Protein AF-A0A7W0XKN7-F1 (afdb_monomer_lite)

Structure (mmCIF, N/CA/C/O backbone):
data_AF-A0A7W0XKN7-F1
#
_entry.id   AF-A0A7W0XKN7-F1
#
loop_
_atom_site.group_PDB
_atom_site.id
_atom_site.type_symbol
_atom_site.label_atom_id
_atom_site.label_alt_id
_atom_site.label_comp_id
_atom_site.label_asym_id
_atom_site.label_entity_id
_atom_site.label_seq_id
_atom_site.pdbx_PDB_ins_code
_atom_site.Cartn_x
_atom_site.Cartn_y
_atom_site.Cartn_z
_atom_site.occupancy
_atom_site.B_iso_or_equiv
_atom_site.auth_seq_id
_atom_site.auth_comp_id
_atom_site.auth_asym_id
_atom_site.auth_atom_id
_atom_site.pdbx_PDB_model_num
ATOM 1 N N . MET A 1 1 ? -2.231 -1.199 -6.102 1.00 97.00 1 MET A N 1
ATOM 2 C CA . MET A 1 1 ? -1.462 -0.603 -7.218 1.00 97.00 1 MET A CA 1
ATOM 3 C C . MET A 1 1 ? -1.141 -1.699 -8.206 1.00 97.00 1 MET A C 1
ATOM 5 O O . MET A 1 1 ? -0.813 -2.799 -7.766 1.00 97.00 1 MET A O 1
ATOM 9 N N . LEU A 1 2 ? -1.255 -1.394 -9.492 1.00 98.31 2 LEU A N 1
ATOM 10 C CA . LEU A 1 2 ? -1.158 -2.344 -10.596 1.00 98.31 2 LEU A CA 1
ATOM 11 C C . LEU A 1 2 ? -0.063 -1.906 -11.567 1.00 98.31 2 LEU A C 1
ATOM 13 O O . LEU A 1 2 ? 0.148 -0.700 -11.733 1.00 98.31 2 LEU A O 1
ATOM 17 N N . ASP A 1 3 ? 0.614 -2.857 -12.203 1.00 98.12 3 ASP A N 1
ATOM 18 C CA . ASP A 1 3 ? 1.466 -2.563 -13.358 1.00 98.12 3 ASP A CA 1
ATOM 19 C C . ASP A 1 3 ? 0.641 -2.388 -14.646 1.00 98.12 3 ASP A C 1
ATOM 21 O O . ASP A 1 3 ? -0.591 -2.370 -14.625 1.00 98.12 3 ASP A O 1
ATOM 25 N N . ARG A 1 4 ? 1.336 -2.199 -15.772 1.00 98.00 4 ARG A N 1
ATOM 26 C CA . ARG A 1 4 ? 0.723 -1.992 -17.095 1.00 98.00 4 ARG A CA 1
ATOM 27 C C . ARG A 1 4 ? -0.041 -3.206 -17.624 1.00 98.00 4 ARG A C 1
ATOM 29 O O . ARG A 1 4 ? -0.916 -3.024 -18.459 1.00 98.00 4 ARG A O 1
ATOM 36 N N . ASP A 1 5 ? 0.285 -4.397 -17.131 1.00 97.19 5 ASP A N 1
ATOM 37 C CA . ASP A 1 5 ? -0.330 -5.659 -17.539 1.00 97.19 5 ASP A CA 1
ATOM 38 C C . ASP A 1 5 ? -1.481 -6.040 -16.586 1.00 97.19 5 ASP A C 1
ATOM 40 O O . ASP A 1 5 ? -2.124 -7.076 -16.745 1.00 97.19 5 ASP A O 1
ATOM 44 N N . GLY A 1 6 ? -1.763 -5.192 -15.589 1.00 96.44 6 GLY A N 1
ATOM 45 C CA . GLY A 1 6 ? -2.812 -5.397 -14.595 1.00 96.44 6 GLY A CA 1
ATOM 46 C C . GLY A 1 6 ? -2.393 -6.279 -13.416 1.00 96.44 6 GLY A C 1
ATOM 47 O O . GLY A 1 6 ? -3.245 -6.635 -12.601 1.00 96.44 6 GLY A O 1
ATOM 48 N N . ALA A 1 7 ? -1.111 -6.629 -13.268 1.00 97.25 7 ALA A N 1
ATOM 49 C CA . ALA A 1 7 ? -0.654 -7.427 -12.135 1.00 97.25 7 ALA A CA 1
ATOM 50 C C . ALA A 1 7 ? -0.522 -6.579 -10.861 1.00 97.25 7 ALA A C 1
ATOM 52 O O . ALA A 1 7 ? -0.120 -5.411 -10.878 1.00 97.25 7 ALA A O 1
ATOM 53 N N . VAL A 1 8 ? -0.848 -7.178 -9.711 1.00 98.06 8 VAL A N 1
ATOM 54 C CA . VAL A 1 8 ? -0.861 -6.475 -8.421 1.00 98.06 8 VAL A CA 1
ATOM 55 C C . VAL A 1 8 ? 0.558 -6.297 -7.888 1.00 98.06 8 VAL A C 1
ATOM 57 O O . VAL A 1 8 ? 1.200 -7.234 -7.420 1.00 98.06 8 VAL A O 1
ATOM 60 N N . LEU A 1 9 ? 1.026 -5.050 -7.896 1.00 98.00 9 LEU A N 1
ATOM 61 C CA . LEU A 1 9 ? 2.352 -4.683 -7.406 1.00 98.00 9 LEU A CA 1
ATOM 62 C C . LEU A 1 9 ? 2.394 -4.451 -5.900 1.00 98.00 9 LEU A C 1
ATOM 64 O O . LEU A 1 9 ? 3.395 -4.782 -5.273 1.00 98.00 9 LEU A O 1
ATOM 68 N N . TYR A 1 10 ? 1.348 -3.842 -5.340 1.00 98.12 10 TYR A N 1
ATOM 69 C CA . TYR A 1 10 ? 1.306 -3.409 -3.942 1.00 98.12 10 TYR A CA 1
ATOM 70 C C . TYR A 1 10 ? -0.127 -3.328 -3.421 1.00 98.12 10 TYR A C 1
ATOM 72 O O . TYR A 1 10 ? -1.024 -2.816 -4.109 1.00 98.12 10 TYR A O 1
ATOM 80 N N . VAL A 1 11 ? -0.307 -3.756 -2.173 1.00 98.12 11 VAL A N 1
ATOM 81 C CA . VAL A 1 11 ? -1.544 -3.633 -1.396 1.00 98.12 11 VAL A CA 1
ATOM 82 C C . VAL A 1 11 ? -1.224 -2.873 -0.111 1.00 98.12 11 VAL A C 1
ATOM 84 O O . VAL A 1 11 ? -0.219 -3.145 0.540 1.00 98.12 11 VAL A O 1
ATOM 87 N N . GLY A 1 12 ? -2.072 -1.910 0.250 1.00 97.00 12 GLY A N 1
ATOM 88 C CA . GLY A 1 12 ? -1.894 -1.126 1.465 1.00 97.00 12 GLY A CA 1
ATOM 89 C C . GLY A 1 12 ? -3.207 -0.543 1.980 1.00 97.00 12 GLY A C 1
ATOM 90 O O . GLY A 1 12 ? -4.078 -0.188 1.185 1.00 97.00 12 GLY A O 1
ATOM 91 N N . LYS A 1 13 ? -3.331 -0.375 3.296 1.00 96.94 13 LYS A N 1
ATOM 92 C CA . LYS A 1 13 ? -4.443 0.333 3.941 1.00 96.94 13 LYS A CA 1
ATOM 93 C C . LYS A 1 13 ? -4.118 1.797 4.212 1.00 96.94 13 LYS A C 1
ATOM 95 O O . LYS A 1 13 ? -2.964 2.194 4.403 1.00 96.94 13 LYS A O 1
ATOM 100 N N . ALA A 1 14 ? -5.162 2.614 4.318 1.00 97.06 14 ALA A N 1
ATOM 101 C CA . ALA A 1 14 ? -5.034 4.006 4.720 1.00 97.06 14 ALA A CA 1
ATOM 102 C C . ALA A 1 14 ? -6.261 4.495 5.490 1.00 97.06 14 ALA A C 1
ATOM 104 O O . ALA A 1 14 ? -7.389 4.253 5.078 1.00 97.06 14 ALA A O 1
ATOM 105 N N . ARG A 1 15 ? -6.026 5.285 6.547 1.00 95.81 15 ARG A N 1
ATOM 106 C CA . ARG A 1 15 ? -7.086 6.039 7.247 1.00 95.81 15 ARG A CA 1
ATOM 107 C C . ARG A 1 15 ? -7.691 7.135 6.362 1.00 95.81 15 ARG A C 1
ATOM 109 O O . ARG A 1 15 ? -8.853 7.487 6.487 1.00 95.81 15 ARG A O 1
ATOM 116 N N . SER A 1 16 ? -6.880 7.698 5.463 1.00 96.00 16 SER A N 1
ATOM 117 C CA . SER A 1 16 ? -7.297 8.690 4.472 1.00 96.00 16 SER A CA 1
ATOM 118 C C . SER A 1 16 ? -6.610 8.400 3.144 1.00 96.00 16 SER A C 1
ATOM 120 O O . SER A 1 16 ? -5.391 8.558 3.023 1.00 96.00 16 SER A O 1
ATOM 122 N N . LEU A 1 17 ? -7.399 8.008 2.140 1.00 94.44 17 LEU A N 1
ATOM 123 C CA . LEU A 1 17 ? -6.902 7.734 0.789 1.00 94.44 17 LEU A CA 1
ATOM 124 C C . LEU A 1 17 ? -6.206 8.960 0.192 1.00 94.44 17 LEU A C 1
ATOM 126 O O . LEU A 1 17 ? -5.093 8.841 -0.309 1.00 94.44 17 LEU A O 1
ATOM 130 N N . LYS A 1 18 ? -6.793 10.156 0.350 1.00 94.94 18 LYS A N 1
ATOM 131 C CA . LYS A 1 18 ? -6.215 11.414 -0.148 1.00 94.94 18 LYS A CA 1
ATOM 132 C C . LYS A 1 18 ? -4.809 11.660 0.406 1.00 94.94 18 LYS A C 1
ATOM 134 O O . LYS A 1 18 ? -3.891 11.941 -0.358 1.00 94.94 18 LYS A O 1
ATOM 139 N N . LYS A 1 19 ? -4.617 11.519 1.725 1.00 95.50 19 LYS A N 1
ATOM 140 C CA . LYS A 1 19 ? -3.295 11.706 2.351 1.00 95.50 19 LYS A CA 1
ATOM 141 C C . LYS A 1 19 ? -2.299 10.631 1.909 1.00 95.50 19 LYS A C 1
ATOM 143 O O . LYS A 1 19 ? -1.139 10.954 1.667 1.00 95.50 19 LYS A O 1
ATOM 148 N N . ARG A 1 20 ? -2.744 9.374 1.782 1.00 94.88 20 ARG A N 1
ATOM 149 C CA . ARG A 1 20 ? -1.896 8.254 1.348 1.00 94.88 20 ARG A CA 1
ATOM 150 C C . ARG A 1 20 ? -1.425 8.446 -0.088 1.00 94.88 20 ARG A C 1
ATOM 152 O O . ARG A 1 20 ? -0.223 8.475 -0.314 1.00 94.88 20 ARG A O 1
ATOM 159 N N . VAL A 1 21 ? -2.341 8.654 -1.029 1.00 94.00 21 VAL A N 1
ATOM 160 C CA . VAL A 1 21 ? -2.002 8.875 -2.443 1.00 94.00 21 VAL A CA 1
ATOM 161 C C . VAL A 1 21 ? -1.147 10.131 -2.600 1.00 94.00 21 VAL A C 1
ATOM 163 O O . VAL A 1 21 ? -0.104 10.085 -3.244 1.00 94.00 21 VAL A O 1
ATOM 166 N N . GLY A 1 22 ? -1.507 11.221 -1.913 1.00 94.75 22 GLY A N 1
ATOM 167 C CA . GLY A 1 22 ? -0.720 12.454 -1.914 1.00 94.75 22 GLY A CA 1
ATOM 168 C C . GLY A 1 22 ? 0.707 12.285 -1.381 1.00 94.75 22 GLY A C 1
ATOM 169 O O . GLY A 1 22 ? 1.599 13.023 -1.789 1.00 94.75 22 GLY A O 1
ATOM 170 N N . SER A 1 23 ? 0.965 11.308 -0.502 1.00 92.75 23 SER A N 1
ATOM 171 C CA . SER A 1 23 ? 2.332 11.012 -0.058 1.00 92.75 23 SER A CA 1
ATOM 172 C C . SER A 1 23 ? 3.217 10.479 -1.184 1.00 92.75 23 SER A C 1
ATOM 174 O O . SER A 1 23 ? 4.381 10.863 -1.239 1.00 92.75 23 SER A O 1
ATOM 176 N N . TYR A 1 24 ? 2.669 9.695 -2.117 1.00 92.81 24 TYR A N 1
ATOM 177 C CA . TYR A 1 24 ? 3.424 9.139 -3.245 1.00 92.81 24 TYR A CA 1
ATOM 178 C C . TYR A 1 24 ? 3.788 10.186 -4.302 1.00 92.81 24 TYR A C 1
ATOM 180 O O . TYR A 1 24 ? 4.772 10.014 -5.012 1.00 92.81 24 TYR A O 1
ATOM 188 N N . ALA A 1 25 ? 3.043 11.291 -4.378 1.00 88.31 25 ALA A N 1
ATOM 189 C CA . ALA A 1 25 ? 3.342 12.396 -5.290 1.00 88.31 25 ALA A CA 1
ATOM 190 C C . ALA A 1 25 ? 4.570 13.225 -4.863 1.00 88.31 25 ALA A C 1
ATOM 192 O O . ALA A 1 25 ? 5.082 14.022 -5.645 1.00 88.31 25 ALA A O 1
ATOM 193 N N . ARG A 1 26 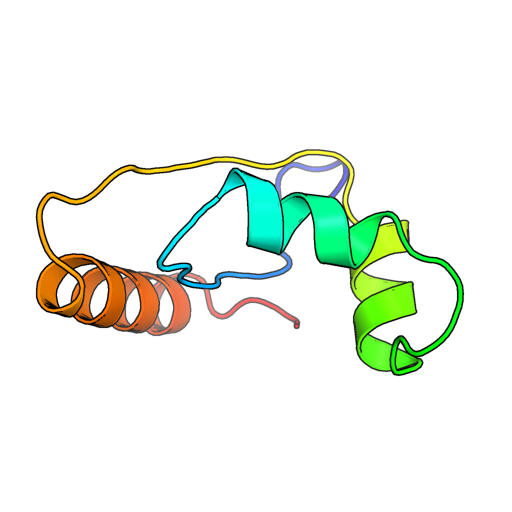? 5.056 13.063 -3.624 1.00 87.75 26 ARG A N 1
ATOM 194 C CA . ARG A 1 26 ? 6.258 13.761 -3.153 1.00 87.75 26 ARG A CA 1
ATOM 195 C C . ARG A 1 26 ? 7.508 13.013 -3.606 1.0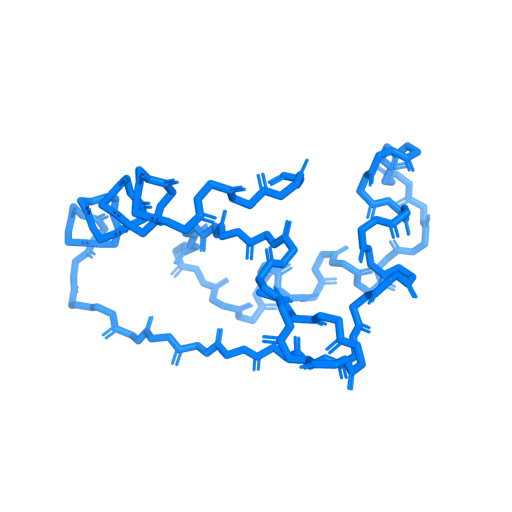0 87.75 26 ARG A C 1
ATOM 197 O O . ARG A 1 26 ? 7.702 11.861 -3.229 1.00 87.75 26 ARG A O 1
ATOM 204 N N . ALA A 1 27 ? 8.368 13.692 -4.365 1.00 71.44 27 ALA A N 1
ATOM 205 C CA . ALA A 1 27 ? 9.626 13.128 -4.857 1.00 71.44 27 ALA A CA 1
ATOM 206 C C . ALA A 1 27 ? 10.684 12.955 -3.748 1.00 71.44 27 ALA A C 1
ATOM 208 O O . ALA A 1 27 ? 11.438 11.984 -3.756 1.00 71.44 27 ALA A O 1
ATOM 209 N N . ALA A 1 28 ? 10.726 13.872 -2.777 1.00 79.75 28 ALA A N 1
ATOM 210 C CA . ALA A 1 28 ? 11.668 13.824 -1.660 1.00 79.75 28 ALA A CA 1
ATOM 211 C C . ALA A 1 28 ? 11.150 12.942 -0.508 1.00 79.75 28 ALA A C 1
ATOM 213 O O . ALA A 1 28 ? 9.963 12.962 -0.180 1.00 79.75 28 ALA A O 1
ATOM 214 N N . GLY A 1 29 ? 12.057 12.192 0.127 1.00 81.06 29 GLY A N 1
ATOM 215 C CA . GLY A 1 29 ? 11.773 11.407 1.336 1.00 81.06 29 GLY A CA 1
ATOM 216 C C . GLY A 1 29 ? 11.212 10.000 1.106 1.00 81.06 29 GLY A C 1
ATOM 217 O O . GLY A 1 29 ? 10.930 9.298 2.075 1.00 81.06 29 GLY A O 1
ATOM 218 N N . GLN A 1 30 ? 11.069 9.554 -0.146 1.00 87.88 30 GLN A N 1
ATOM 219 C CA . GLN A 1 30 ? 10.682 8.173 -0.448 1.00 87.88 30 GLN A CA 1
ATOM 220 C C . GLN A 1 30 ? 11.896 7.248 -0.430 1.00 87.88 30 GLN A C 1
ATOM 222 O O . GLN A 1 30 ? 12.944 7.566 -0.991 1.00 87.88 30 GLN A O 1
ATOM 227 N N . SER A 1 31 ? 11.743 6.057 0.148 1.00 92.56 31 SER A N 1
ATOM 228 C CA . SER A 1 31 ? 12.767 5.021 0.010 1.00 92.56 31 SER A CA 1
ATOM 229 C C . SER A 1 31 ? 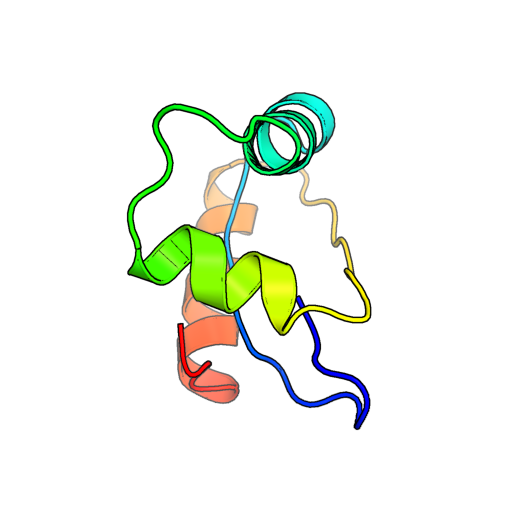12.891 4.576 -1.452 1.00 92.56 31 SER A C 1
ATOM 231 O O . SER A 1 31 ? 11.926 4.616 -2.222 1.00 92.56 31 SER A O 1
ATOM 233 N N . SER A 1 32 ? 14.068 4.081 -1.840 1.00 93.38 32 SER A N 1
ATOM 234 C CA . SER A 1 32 ? 14.319 3.586 -3.204 1.00 93.38 32 SER A CA 1
ATOM 235 C C . SER A 1 32 ? 13.337 2.482 -3.628 1.00 93.38 32 SER A C 1
ATOM 237 O O . SER A 1 32 ? 12.967 2.391 -4.802 1.00 93.38 32 SER A O 1
ATOM 239 N N . ARG A 1 33 ? 12.872 1.667 -2.670 1.00 94.50 33 ARG A N 1
ATOM 240 C CA . ARG A 1 33 ? 11.846 0.630 -2.860 1.00 94.50 33 ARG A CA 1
ATOM 241 C C . ARG A 1 33 ? 10.491 1.237 -3.228 1.00 94.50 33 ARG A C 1
ATOM 243 O O . ARG A 1 33 ? 9.900 0.817 -4.220 1.00 94.50 33 ARG A O 1
ATOM 250 N N . ILE A 1 34 ? 10.034 2.243 -2.480 1.00 94.12 34 ILE A N 1
ATOM 251 C CA . ILE A 1 34 ? 8.760 2.929 -2.742 1.00 94.12 34 ILE A CA 1
ATOM 252 C C . ILE A 1 34 ? 8.821 3.708 -4.056 1.00 94.12 34 ILE A C 1
ATOM 254 O O . ILE 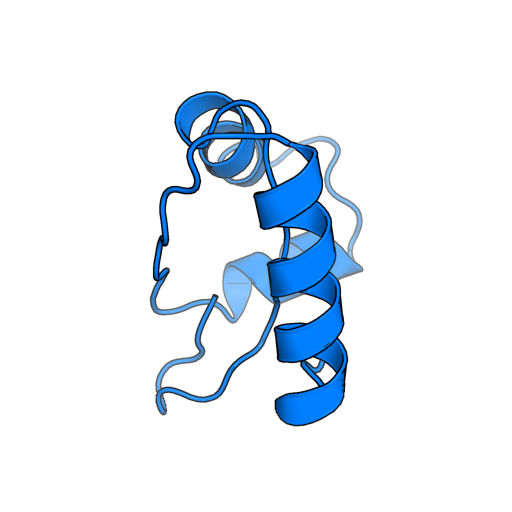A 1 34 ? 7.909 3.598 -4.869 1.00 94.12 34 ILE A O 1
ATOM 258 N N . ALA A 1 35 ? 9.923 4.410 -4.326 1.00 94.75 35 ALA A N 1
ATOM 259 C CA . ALA A 1 35 ? 10.101 5.123 -5.588 1.00 94.75 35 ALA A CA 1
ATOM 260 C C . ALA A 1 35 ? 10.015 4.179 -6.804 1.00 94.75 35 ALA A C 1
ATOM 262 O O . ALA A 1 35 ? 9.428 4.526 -7.826 1.00 94.75 35 ALA A O 1
ATOM 263 N N . ARG A 1 36 ? 10.558 2.959 -6.693 1.00 95.56 36 ARG A N 1
ATOM 264 C CA . ARG A 1 36 ? 10.468 1.935 -7.745 1.00 95.56 36 ARG A CA 1
ATOM 265 C C . ARG A 1 36 ? 9.047 1.409 -7.931 1.00 95.56 36 ARG A C 1
ATOM 267 O O . ARG A 1 36 ? 8.612 1.278 -9.067 1.00 95.56 36 ARG A O 1
ATOM 274 N N . MET A 1 37 ? 8.339 1.139 -6.835 1.00 96.75 37 MET A N 1
ATOM 275 C CA . MET A 1 37 ? 6.931 0.735 -6.867 1.00 96.75 37 MET A CA 1
ATOM 276 C C . MET A 1 37 ? 6.071 1.799 -7.560 1.00 96.75 37 MET A C 1
ATOM 278 O O . MET A 1 37 ? 5.291 1.463 -8.445 1.00 96.75 37 MET A O 1
ATOM 282 N N . ILE A 1 38 ? 6.255 3.079 -7.211 1.00 95.38 38 ILE A N 1
ATOM 283 C CA . ILE A 1 38 ? 5.526 4.197 -7.828 1.00 95.38 38 ILE A CA 1
ATOM 284 C C . ILE A 1 38 ? 5.802 4.248 -9.332 1.00 95.38 38 ILE A C 1
ATOM 286 O O . ILE A 1 38 ? 4.860 4.278 -10.112 1.00 95.38 38 ILE A O 1
ATOM 290 N N . ARG A 1 39 ? 7.074 4.185 -9.753 1.00 95.31 39 ARG A N 1
ATOM 291 C CA . ARG A 1 39 ? 7.437 4.190 -11.183 1.00 95.31 39 ARG A CA 1
ATOM 292 C C . ARG A 1 39 ? 6.873 3.004 -11.968 1.00 95.31 39 ARG A C 1
ATOM 294 O O . ARG A 1 39 ? 6.631 3.139 -13.159 1.00 95.31 39 ARG A O 1
ATOM 301 N N . ALA A 1 40 ? 6.709 1.850 -11.325 1.00 97.12 40 ALA A N 1
ATOM 302 C CA . ALA A 1 40 ? 6.138 0.660 -11.951 1.00 97.12 40 ALA A CA 1
ATOM 303 C C . ALA A 1 40 ? 4.598 0.666 -11.967 1.00 97.12 40 ALA A C 1
ATOM 305 O O . ALA A 1 40 ? 3.997 -0.132 -12.680 1.00 97.12 40 ALA A O 1
ATOM 306 N N . THR A 1 41 ? 3.959 1.541 -11.185 1.00 97.56 41 THR A N 1
ATOM 307 C CA . THR A 1 41 ? 2.500 1.603 -11.075 1.00 97.56 41 THR A CA 1
ATOM 308 C C . THR A 1 41 ? 1.906 2.305 -12.292 1.00 97.56 41 THR A C 1
ATOM 310 O O . THR A 1 41 ? 2.180 3.479 -12.519 1.00 97.56 41 THR A O 1
ATOM 313 N N . ALA A 1 42 ? 1.057 1.603 -13.041 1.00 98.19 42 ALA A N 1
ATOM 314 C CA . ALA A 1 42 ? 0.269 2.162 -14.138 1.00 98.19 42 ALA A CA 1
ATOM 315 C C . ALA A 1 42 ? -1.155 2.537 -13.697 1.00 98.19 42 ALA A C 1
ATOM 317 O O . ALA A 1 42 ? -1.721 3.497 -14.211 1.00 98.19 42 ALA A O 1
ATOM 318 N N . ALA A 1 43 ? -1.721 1.816 -12.720 1.00 97.88 43 ALA A N 1
ATOM 319 C CA . ALA A 1 43 ? -3.075 2.063 -12.223 1.00 97.88 43 ALA A CA 1
ATOM 320 C C . ALA A 1 43 ? -3.213 1.842 -10.705 1.00 97.88 43 ALA A C 1
ATOM 322 O O . ALA A 1 43 ? -2.418 1.144 -10.061 1.00 97.88 43 ALA A O 1
ATOM 323 N N . MET A 1 44 ? -4.240 2.450 -10.107 1.00 97.19 44 MET A N 1
ATOM 324 C CA . MET A 1 44 ? -4.563 2.306 -8.685 1.00 97.19 44 MET A CA 1
ATOM 325 C C . MET A 1 44 ? -6.050 2.021 -8.481 1.00 97.19 44 MET A C 1
ATOM 327 O O . MET A 1 44 ? -6.883 2.851 -8.829 1.00 97.19 44 MET A O 1
ATOM 331 N N . ASP A 1 45 ? -6.342 0.908 -7.809 1.00 96.88 45 ASP A N 1
ATOM 332 C CA . ASP A 1 45 ? -7.687 0.568 -7.348 1.00 96.88 45 ASP A CA 1
ATOM 333 C C . ASP A 1 45 ? -7.868 0.902 -5.871 1.00 96.88 45 ASP A C 1
ATOM 335 O O . ASP A 1 45 ? -6.953 0.737 -5.053 1.00 96.88 45 ASP A O 1
ATOM 339 N N . PHE A 1 46 ? -9.080 1.331 -5.523 1.00 96.25 46 PHE A N 1
ATOM 340 C CA . PHE A 1 46 ? -9.444 1.723 -4.169 1.00 96.25 46 PHE A CA 1
ATOM 341 C C . PHE A 1 46 ? -10.717 1.014 -3.724 1.00 96.25 46 PHE A C 1
ATOM 343 O O . PHE A 1 46 ? -11.748 1.106 -4.385 1.00 96.25 46 PHE A O 1
ATOM 350 N N . LEU A 1 47 ? -10.666 0.390 -2.546 1.00 95.81 47 LEU A N 1
ATOM 351 C CA . LEU A 1 47 ? -11.848 -0.107 -1.852 1.00 95.81 47 LEU A CA 1
ATOM 352 C C . LEU A 1 47 ? -12.015 0.639 -0.530 1.00 95.81 47 LEU A C 1
ATOM 354 O O . LEU A 1 47 ? -11.080 0.735 0.266 1.00 95.81 47 LEU A O 1
ATOM 358 N N . ARG A 1 48 ? -13.209 1.188 -0.300 1.00 95.75 48 ARG A N 1
ATOM 359 C CA . ARG A 1 48 ? -13.555 1.852 0.960 1.00 95.75 48 ARG A CA 1
ATOM 360 C C . ARG A 1 48 ? -14.159 0.839 1.925 1.00 95.75 48 ARG A C 1
ATOM 362 O O . ARG A 1 48 ? -15.113 0.154 1.575 1.00 95.75 48 ARG A O 1
ATOM 369 N N . THR A 1 49 ? -13.641 0.806 3.146 1.00 95.94 49 THR A N 1
ATOM 370 C CA . THR A 1 49 ? -14.233 0.083 4.279 1.00 95.94 49 THR A CA 1
ATOM 371 C C . THR A 1 49 ? -14.879 1.070 5.249 1.00 95.94 49 THR A C 1
ATOM 373 O O . THR A 1 49 ? -14.643 2.280 5.164 1.00 95.94 49 THR A O 1
ATOM 376 N N . ARG A 1 50 ? -15.724 0.576 6.158 1.00 95.81 50 ARG A N 1
ATOM 377 C CA . ARG A 1 50 ? -16.403 1.415 7.157 1.00 95.81 50 ARG A CA 1
ATOM 378 C C . ARG A 1 50 ? -15.515 1.665 8.366 1.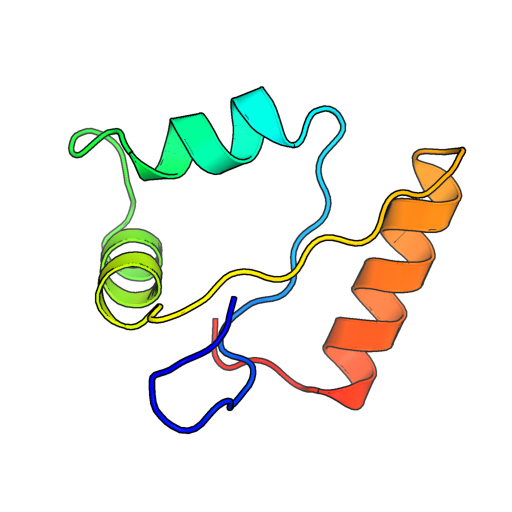00 95.81 50 ARG A C 1
ATOM 380 O O . ARG A 1 50 ? -15.586 2.736 8.961 1.00 95.81 50 ARG A O 1
ATOM 387 N N . THR A 1 51 ? -14.673 0.693 8.710 1.00 97.19 51 THR A N 1
ATOM 388 C CA . THR A 1 51 ? -13.778 0.772 9.868 1.00 97.19 51 THR A CA 1
ATOM 389 C C . THR A 1 51 ? -12.319 0.523 9.494 1.00 97.19 51 THR A C 1
ATOM 391 O O . THR A 1 51 ? -11.999 -0.044 8.442 1.00 97.19 51 THR A O 1
ATOM 394 N N . GLU A 1 52 ? -11.412 0.942 10.378 1.00 97.06 52 GLU A N 1
ATOM 395 C CA . GLU A 1 52 ? -9.978 0.667 10.235 1.00 97.06 52 GLU A CA 1
ATOM 396 C C . GLU A 1 52 ? -9.663 -0.828 10.391 1.00 97.06 52 GLU A C 1
ATOM 398 O O . GLU A 1 52 ? -8.782 -1.341 9.700 1.00 97.06 52 GLU A O 1
ATOM 403 N N . THR A 1 53 ? -10.410 -1.535 11.245 1.00 97.81 53 THR A N 1
ATOM 404 C CA . THR A 1 53 ? -10.270 -2.982 11.460 1.00 97.81 53 THR A CA 1
ATOM 405 C C . THR A 1 53 ? -10.629 -3.769 10.204 1.00 97.81 53 THR A C 1
ATOM 407 O O . THR A 1 53 ? -9.880 -4.654 9.799 1.00 97.81 53 THR A O 1
ATOM 410 N N . GLU A 1 54 ? -11.724 -3.411 9.530 1.00 97.81 54 GLU A N 1
ATOM 411 C CA . GLU A 1 54 ? -12.086 -4.004 8.237 1.00 97.81 54 GLU A CA 1
ATOM 412 C C . GLU A 1 54 ? -11.000 -3.768 7.182 1.00 97.81 54 GLU A C 1
ATOM 414 O O . GLU A 1 54 ? -10.639 -4.695 6.459 1.00 97.81 54 GLU A O 1
ATOM 419 N N . ALA A 1 55 ? -10.442 -2.550 7.114 1.00 97.94 55 ALA A N 1
ATOM 420 C CA . ALA A 1 55 ? -9.360 -2.235 6.180 1.00 97.94 55 ALA A CA 1
ATOM 421 C C . ALA A 1 55 ? -8.127 -3.112 6.429 1.00 97.94 55 ALA A C 1
ATOM 423 O O . ALA A 1 55 ? -7.516 -3.597 5.480 1.00 97.94 55 ALA A O 1
ATOM 424 N N . LEU A 1 56 ? -7.772 -3.319 7.701 1.00 97.75 56 LEU A N 1
ATOM 425 C CA . LEU A 1 56 ? -6.649 -4.160 8.111 1.00 97.75 56 LEU A CA 1
ATOM 426 C C . LEU A 1 56 ? -6.870 -5.633 7.742 1.00 97.75 56 LEU A C 1
ATOM 428 O O . LEU A 1 56 ? -5.984 -6.258 7.162 1.00 97.75 56 LEU A O 1
ATOM 432 N N . LEU A 1 57 ? -8.049 -6.184 8.040 1.00 98.06 57 LEU A N 1
ATOM 433 C CA . LEU A 1 57 ? -8.374 -7.575 7.710 1.00 98.06 57 LEU A CA 1
ATOM 434 C C . LEU A 1 57 ? -8.396 -7.805 6.196 1.00 98.06 57 LEU A C 1
ATOM 436 O O . LEU A 1 57 ? -7.872 -8.805 5.704 1.00 98.06 57 LEU A O 1
ATOM 440 N N . LEU A 1 58 ? -8.980 -6.873 5.444 1.00 98.06 58 LEU A N 1
ATOM 441 C CA . LEU A 1 58 ? -9.009 -6.941 3.991 1.00 98.06 58 LEU A CA 1
ATOM 442 C C . LEU A 1 58 ? -7.600 -6.861 3.391 1.00 98.06 58 LEU A C 1
ATOM 444 O O . LEU A 1 58 ? -7.264 -7.676 2.535 1.00 98.06 58 LEU A O 1
ATOM 448 N N . GLU A 1 59 ? -6.775 -5.916 3.848 1.00 98.31 59 GLU A N 1
ATOM 449 C CA . GLU A 1 59 ? -5.377 -5.779 3.426 1.00 98.31 59 GLU A CA 1
ATOM 450 C C . GLU A 1 59 ? -4.614 -7.092 3.632 1.00 98.31 59 GLU A C 1
ATOM 452 O O . GLU A 1 59 ? -4.025 -7.612 2.684 1.00 98.31 59 GLU A O 1
ATOM 457 N N . ALA A 1 60 ? -4.685 -7.672 4.834 1.00 98.31 60 ALA A N 1
ATOM 458 C CA . ALA A 1 60 ? -4.013 -8.930 5.149 1.00 98.31 60 ALA A CA 1
ATOM 459 C C . ALA A 1 60 ? -4.472 -10.082 4.233 1.00 98.31 60 ALA A C 1
ATOM 461 O O . ALA A 1 60 ? -3.645 -10.835 3.710 1.00 98.31 60 ALA A O 1
ATOM 462 N N . ASN A 1 61 ? -5.780 -10.192 3.981 1.00 98.50 61 ASN A N 1
ATOM 463 C CA . ASN A 1 61 ? -6.338 -11.203 3.082 1.00 98.50 61 ASN A CA 1
ATOM 464 C C . ASN A 1 61 ? -5.874 -11.020 1.630 1.00 98.50 61 ASN A C 1
ATOM 466 O O . ASN A 1 61 ? -5.517 -11.997 0.968 1.00 98.50 61 ASN A O 1
ATOM 470 N N . LEU A 1 62 ? -5.856 -9.783 1.132 1.00 98.12 62 LEU A N 1
ATOM 471 C CA . LEU A 1 62 ? -5.394 -9.468 -0.219 1.00 98.12 62 LEU A CA 1
ATOM 472 C C . LEU A 1 62 ? -3.894 -9.732 -0.376 1.00 98.12 62 LEU A C 1
ATOM 474 O O . LEU A 1 62 ? -3.500 -10.348 -1.361 1.00 98.12 62 LEU A O 1
ATOM 478 N N . ILE A 1 63 ? -3.066 -9.362 0.606 1.00 98.38 63 ILE A N 1
ATOM 479 C CA . ILE A 1 63 ? -1.628 -9.674 0.602 1.00 98.38 63 ILE A CA 1
ATOM 480 C C . ILE A 1 63 ? -1.412 -11.190 0.545 1.00 98.38 63 ILE A C 1
ATOM 482 O O . ILE A 1 63 ? -0.634 -11.668 -0.279 1.00 98.38 63 ILE A O 1
ATOM 486 N N . LYS A 1 64 ? -2.138 -11.964 1.363 1.00 98.31 64 LYS A N 1
ATOM 487 C CA . LYS A 1 64 ? -2.018 -13.430 1.390 1.00 98.31 64 LYS A CA 1
ATOM 488 C C . LYS A 1 64 ? -2.399 -14.075 0.054 1.00 98.31 64 LYS A C 1
ATOM 490 O O . LYS A 1 64 ? -1.730 -15.015 -0.377 1.00 98.31 64 LYS A O 1
ATOM 495 N N . ARG A 1 65 ? -3.472 -13.593 -0.581 1.00 98.12 65 ARG A N 1
ATOM 496 C CA . ARG A 1 65 ? -4.003 -14.142 -1.840 1.00 98.12 65 ARG A CA 1
ATOM 497 C C . ARG A 1 65 ? -3.182 -13.736 -3.058 1.00 98.12 65 ARG A C 1
ATOM 499 O O . ARG A 1 65 ? -2.937 -14.570 -3.917 1.00 98.12 65 ARG A O 1
ATOM 506 N N . LEU A 1 66 ? -2.793 -12.466 -3.134 1.00 97.56 66 LEU A N 1
ATOM 507 C CA . LEU A 1 66 ? -2.199 -11.872 -4.333 1.00 97.56 66 LEU A CA 1
ATOM 508 C C . LEU A 1 66 ? -0.672 -11.890 -4.306 1.00 97.56 66 LEU A C 1
ATOM 510 O O . LEU A 1 66 ? -0.060 -11.822 -5.363 1.00 97.56 66 LEU A O 1
ATOM 514 N N . ARG A 1 67 ? -0.066 -11.984 -3.112 1.00 97.75 67 ARG A N 1
ATOM 515 C CA . ARG A 1 67 ? 1.391 -11.991 -2.898 1.00 97.75 67 ARG A CA 1
ATOM 516 C C . ARG A 1 67 ? 2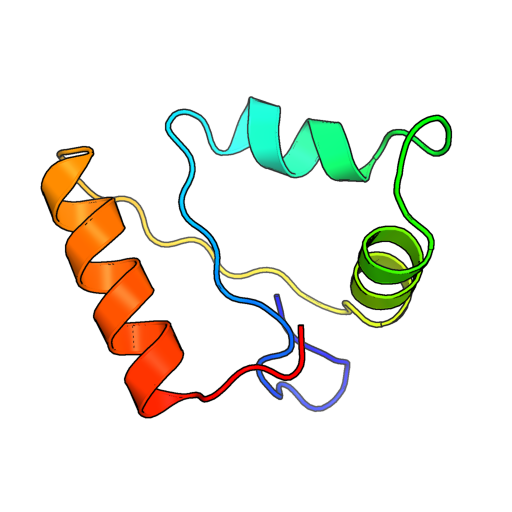.100 -10.890 -3.704 1.00 97.75 67 ARG A C 1
ATOM 518 O O . ARG A 1 67 ? 2.954 -11.194 -4.537 1.00 97.75 67 ARG A O 1
ATOM 525 N N . PRO A 1 68 ? 1.727 -9.615 -3.483 1.00 97.69 68 PRO A N 1
ATOM 526 C CA . PRO A 1 68 ? 2.283 -8.505 -4.240 1.00 97.69 68 PRO A CA 1
ATOM 527 C C . PRO A 1 68 ? 3.805 -8.435 -4.089 1.00 97.69 68 PRO A C 1
ATOM 529 O O . PRO A 1 68 ? 4.370 -8.785 -3.053 1.00 97.69 68 PRO A O 1
ATOM 532 N N . ARG A 1 69 ? 4.472 -7.951 -5.137 1.00 96.56 69 ARG A N 1
ATOM 533 C CA . ARG A 1 69 ? 5.936 -7.843 -5.182 1.00 96.56 69 ARG A CA 1
ATOM 534 C C . ARG A 1 69 ? 6.499 -6.837 -4.168 1.00 96.56 69 ARG A C 1
ATOM 536 O O . ARG A 1 69 ? 7.626 -7.016 -3.695 1.00 96.56 69 ARG A O 1
ATOM 543 N N . PHE A 1 70 ? 5.770 -5.753 -3.899 1.00 95.25 70 PHE A N 1
ATOM 544 C CA . PHE A 1 70 ? 6.173 -4.655 -3.015 1.00 95.25 70 PHE A CA 1
ATOM 545 C C . PHE A 1 70 ? 5.353 -4.620 -1.724 1.00 95.25 70 PHE A C 1
ATOM 547 O O . PHE A 1 70 ? 4.206 -5.106 -1.714 1.00 95.25 70 PHE A O 1
#

Foldseek 3Di:
DAAPVRAAADFDFDPDPVVVVVVLVDPPPDDPVSVVSSVRDPDDDDDDDPDPVVRVVVRVVCCVVRVHND

Radius of gyration: 12.29 Å; chains: 1; bounding box: 31×28×29 Å

Sequence (70 aa):
MLDRDGAVLYVGKARSLKKRVGSYARAAGQSSRIARMIRATAAMDFLRTRTETEALLLEANLIKRLRPRF

pLDDT: mean 95.41, std 4.54, range [71.44, 98.5]

Secondary structure (DSSP, 8-state):
-B-TTS-B------S-HHHHHHHHT--TT--HHHHHHHHH--B------SSHHHHHHHHHHHHHHH----